Protein AF-A0A974AR02-F1 (afdb_monomer_lite)

pLDDT: mean 89.2, std 6.25, range [57.78, 97.38]

Structure (mmCIF, N/CA/C/O backbone):
data_AF-A0A974AR02-F1
#
_entry.id   AF-A0A974AR02-F1
#
loop_
_atom_site.group_PDB
_atom_site.id
_atom_site.type_symbol
_atom_site.label_atom_id
_atom_site.label_alt_id
_atom_site.label_comp_id
_atom_site.label_asym_id
_atom_site.label_entity_id
_atom_site.label_seq_id
_atom_site.pdbx_PDB_ins_code
_atom_site.Cartn_x
_atom_site.Cartn_y
_atom_site.Cartn_z
_atom_site.occupancy
_atom_site.B_iso_or_equiv
_atom_site.auth_seq_id
_atom_site.auth_comp_id
_atom_site.auth_asym_id
_atom_site.auth_atom_id
_atom_site.pdbx_PDB_model_num
ATOM 1 N N . MET A 1 1 ? -25.955 -27.044 61.626 1.00 57.78 1 MET A N 1
ATOM 2 C CA . MET A 1 1 ? -25.497 -27.283 60.242 1.00 57.78 1 MET A CA 1
ATOM 3 C C . MET A 1 1 ? -26.422 -26.506 59.317 1.00 57.78 1 MET A C 1
ATOM 5 O O . MET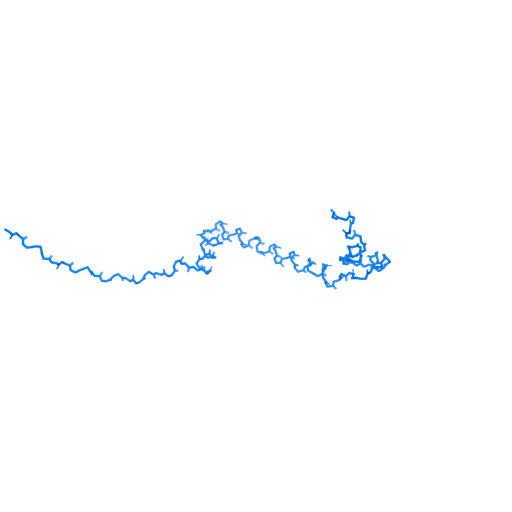 A 1 1 ? -27.560 -26.914 59.146 1.00 57.78 1 MET A O 1
ATOM 9 N N . THR A 1 2 ? -26.012 -25.338 58.828 1.00 69.69 2 THR A N 1
ATOM 10 C CA . THR A 1 2 ? -26.822 -24.513 57.916 1.00 69.69 2 THR A CA 1
ATOM 11 C C . THR A 1 2 ? -26.504 -24.913 56.479 1.00 69.69 2 THR A C 1
ATOM 13 O O . THR A 1 2 ? -25.364 -24.789 56.040 1.00 69.69 2 THR A O 1
ATOM 16 N N . ALA A 1 3 ? -27.497 -25.441 55.764 1.00 77.88 3 ALA A N 1
ATOM 17 C CA . ALA A 1 3 ? -27.359 -25.798 54.358 1.00 77.88 3 ALA A CA 1
ATOM 18 C C . ALA A 1 3 ? -27.338 -24.521 53.503 1.00 77.88 3 ALA A C 1
ATOM 20 O O . ALA A 1 3 ? -28.247 -23.697 53.603 1.00 77.88 3 ALA A O 1
ATOM 21 N N . GLN A 1 4 ? -26.308 -24.345 52.672 1.00 82.69 4 GLN A N 1
ATOM 22 C CA . GLN A 1 4 ? -26.317 -23.293 51.658 1.00 82.69 4 GLN A CA 1
ATOM 23 C C . GLN A 1 4 ? -27.217 -23.716 50.495 1.00 82.69 4 GLN A C 1
ATOM 25 O O . GLN A 1 4 ? -27.006 -24.760 49.881 1.00 82.69 4 GLN A O 1
ATOM 30 N N . VAL A 1 5 ? -28.224 -22.894 50.206 1.00 84.25 5 VAL A N 1
ATOM 31 C CA . VAL A 1 5 ? -29.113 -23.066 49.055 1.00 84.25 5 VAL A CA 1
ATOM 32 C C . VAL A 1 5 ? -28.417 -22.482 47.829 1.00 84.25 5 VAL A C 1
ATOM 34 O O . VAL A 1 5 ? -28.033 -21.313 47.827 1.00 84.25 5 VAL A O 1
ATOM 37 N N . PHE A 1 6 ? -28.241 -23.290 46.786 1.00 88.00 6 PHE A N 1
ATOM 38 C CA . PHE A 1 6 ? -27.702 -22.826 45.510 1.00 88.00 6 PHE A CA 1
ATOM 39 C C . PHE A 1 6 ? -28.640 -21.781 44.884 1.00 88.00 6 PHE A C 1
ATOM 41 O O . PHE A 1 6 ? -29.802 -22.077 44.607 1.00 88.00 6 PHE A O 1
ATOM 48 N N . GLN A 1 7 ? -28.132 -20.571 44.632 1.00 88.12 7 GLN A N 1
ATOM 49 C CA . GLN A 1 7 ? -28.815 -19.564 43.820 1.00 88.12 7 GLN A CA 1
ATOM 50 C C . GLN A 1 7 ? -28.256 -19.585 42.396 1.00 88.12 7 GLN A C 1
ATOM 52 O O . GLN A 1 7 ? -27.084 -19.286 42.171 1.00 88.12 7 GLN A O 1
ATOM 57 N N . ALA A 1 8 ? -29.111 -19.910 41.427 1.00 86.81 8 ALA A N 1
ATOM 58 C CA . ALA A 1 8 ? -28.753 -19.833 40.019 1.00 86.81 8 ALA A CA 1
ATOM 59 C C . ALA A 1 8 ? -28.639 -18.364 39.572 1.00 86.81 8 ALA A C 1
ATOM 61 O O . ALA A 1 8 ? -29.554 -17.567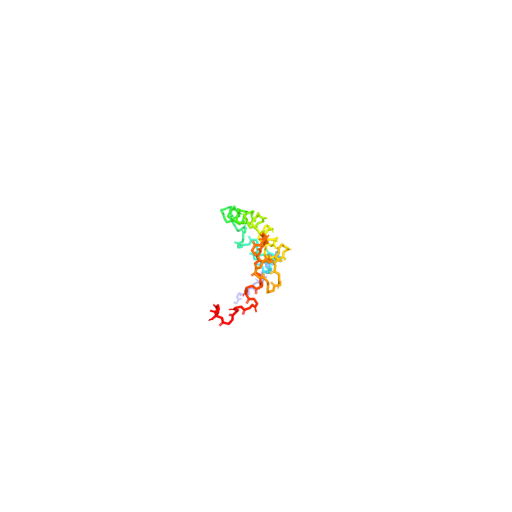 39.784 1.00 86.81 8 ALA A O 1
ATOM 62 N N . ILE A 1 9 ? -27.524 -18.016 38.928 1.00 87.69 9 ILE A N 1
ATOM 63 C CA . ILE A 1 9 ? -27.295 -16.700 38.318 1.00 87.69 9 ILE A CA 1
ATOM 64 C C . ILE A 1 9 ? -27.954 -16.677 36.935 1.00 87.69 9 ILE A C 1
ATOM 66 O O . ILE A 1 9 ? -27.861 -17.646 36.180 1.00 87.69 9 ILE A O 1
ATOM 70 N N . ALA A 1 10 ? -28.609 -15.565 36.592 1.00 90.81 10 ALA A N 1
ATOM 71 C CA . ALA A 1 10 ? -29.220 -15.388 35.279 1.00 90.81 10 ALA A CA 1
ATOM 72 C C . ALA A 1 10 ? -28.164 -15.468 34.152 1.00 90.81 10 ALA A C 1
ATOM 74 O O . ALA A 1 10 ? -27.060 -14.935 34.305 1.00 90.81 10 ALA A O 1
ATOM 75 N N . PRO A 1 11 ? -28.474 -16.107 33.010 1.00 86.81 11 PRO A N 1
ATOM 76 C CA . PRO A 1 11 ? -27.524 -16.249 31.913 1.00 86.81 11 PRO A CA 1
ATOM 77 C C . PRO A 1 11 ? -27.156 -14.880 31.323 1.00 86.81 11 PRO A C 1
ATOM 79 O O . PRO A 1 11 ? -28.027 -14.106 30.925 1.00 86.81 11 PRO A O 1
ATOM 82 N N . ARG A 1 12 ? -25.851 -14.584 31.244 1.00 87.88 12 ARG A N 1
ATOM 83 C CA . ARG A 1 12 ? -25.341 -13.387 30.557 1.00 87.88 12 ARG A CA 1
ATOM 84 C C . ARG A 1 12 ? -25.315 -13.607 29.037 1.00 87.88 12 ARG A C 1
ATOM 86 O O . ARG A 1 12 ? -25.085 -14.738 28.604 1.00 87.88 12 ARG A O 1
ATOM 93 N N . PRO A 1 13 ? -25.473 -12.552 28.219 1.00 87.88 13 PRO A N 1
ATOM 94 C CA . PRO A 1 13 ? -25.292 -12.667 26.777 1.00 87.88 13 PRO A CA 1
ATOM 95 C C . PRO A 1 13 ? -23.871 -13.130 26.427 1.00 87.88 13 PRO A C 1
ATOM 97 O O . PRO A 1 13 ? -22.906 -12.846 27.146 1.00 87.88 13 PRO A O 1
ATOM 100 N N . ALA A 1 14 ? -23.744 -13.848 25.309 1.00 82.69 14 ALA A N 1
ATOM 101 C CA . ALA A 1 14 ? -22.450 -14.300 24.815 1.00 82.69 14 ALA A CA 1
ATOM 102 C C . ALA A 1 14 ? -21.522 -13.095 24.548 1.00 82.69 14 ALA A C 1
ATOM 104 O O . ALA A 1 14 ? -21.991 -12.074 24.033 1.00 82.69 14 ALA A O 1
ATOM 105 N N . PRO A 1 15 ? -20.218 -13.186 24.876 1.00 81.44 15 PRO A N 1
ATOM 106 C CA . PRO A 1 15 ? -19.266 -12.126 24.576 1.00 81.44 15 PRO A CA 1
ATOM 107 C C . PRO A 1 15 ? -19.255 -11.827 23.078 1.00 81.44 15 PRO A C 1
ATOM 109 O O . PRO A 1 15 ? -19.208 -12.739 22.249 1.00 81.44 15 PRO A O 1
ATOM 112 N N . VAL A 1 16 ? -19.274 -10.545 22.726 1.00 82.88 16 VAL A N 1
ATOM 113 C CA . VAL A 1 16 ? -19.011 -10.130 21.347 1.00 82.88 16 VAL A CA 1
ATOM 114 C C . VAL A 1 16 ? -17.590 -10.542 20.957 1.00 82.88 16 VAL A C 1
ATOM 116 O O . VAL A 1 16 ? -16.692 -10.567 21.799 1.00 82.88 16 VAL A O 1
ATOM 119 N N . LYS A 1 17 ? -17.371 -10.882 19.683 1.00 78.00 17 LYS A N 1
ATOM 120 C CA . LYS A 1 17 ? -16.032 -11.219 19.180 1.00 78.00 17 LYS A CA 1
ATOM 121 C C . LYS A 1 17 ? -15.130 -9.985 19.286 1.00 78.00 17 LYS A C 1
ATOM 123 O O . LYS A 1 17 ? -15.270 -9.052 18.501 1.00 78.00 17 LYS A O 1
ATOM 128 N N . VAL A 1 18 ? -14.236 -9.987 20.272 1.00 80.50 18 VAL A N 1
ATOM 129 C CA . VAL A 1 18 ? -13.248 -8.920 20.525 1.00 80.50 18 VAL A CA 1
ATOM 130 C C . VAL A 1 18 ? -11.895 -9.190 19.860 1.00 80.50 18 VAL A C 1
ATOM 132 O O . VAL A 1 18 ? -11.014 -8.340 19.881 1.00 80.50 18 VAL A O 1
ATOM 135 N N . GLU A 1 19 ? -11.746 -10.352 19.228 1.00 84.00 19 GLU A N 1
ATOM 136 C CA . GLU A 1 19 ? -10.524 -10.790 18.557 1.00 84.00 19 GLU A CA 1
ATOM 137 C C . GLU A 1 19 ? -10.744 -10.959 17.048 1.00 84.00 19 GLU A C 1
ATOM 139 O O . GLU A 1 19 ? -11.868 -11.137 16.568 1.00 84.00 19 GLU A O 1
ATOM 144 N N . GLY A 1 20 ? -9.643 -10.919 16.296 1.00 87.75 20 GLY A N 1
ATOM 145 C CA . GLY A 1 20 ? -9.619 -11.097 14.846 1.00 87.75 20 GLY A CA 1
ATOM 146 C C . GLY A 1 20 ? -9.324 -9.814 14.070 1.00 87.75 20 GLY A C 1
ATOM 147 O O . GLY A 1 20 ? -9.255 -8.717 14.622 1.00 87.75 20 GLY A O 1
ATOM 148 N N . PHE A 1 21 ? -9.151 -9.961 12.756 1.00 90.50 21 PHE A N 1
ATOM 149 C CA . PHE A 1 21 ? -8.669 -8.895 11.872 1.00 90.50 21 PHE A CA 1
ATOM 150 C C . PHE A 1 21 ? -9.534 -7.626 11.912 1.00 90.50 21 PHE A C 1
ATOM 152 O O . PHE A 1 21 ? -9.024 -6.518 12.059 1.00 90.50 21 PHE A O 1
ATOM 159 N N . VAL A 1 22 ? -10.859 -7.784 11.855 1.00 89.06 22 VAL A N 1
ATOM 160 C CA . VAL A 1 22 ? -11.798 -6.651 11.868 1.00 89.06 22 VAL A CA 1
ATOM 161 C C . VAL A 1 22 ? -11.797 -5.937 13.225 1.00 89.06 22 VAL A C 1
ATOM 163 O O . VAL A 1 22 ? -11.785 -4.706 13.272 1.00 89.06 22 VAL A O 1
ATOM 166 N N . ALA A 1 23 ? -11.765 -6.690 14.331 1.00 87.00 23 ALA A N 1
ATOM 167 C CA . ALA A 1 23 ? -11.674 -6.121 15.676 1.00 87.00 23 ALA A CA 1
ATOM 168 C C . ALA A 1 23 ? -10.349 -5.367 15.870 1.00 87.00 23 ALA A C 1
ATOM 170 O O . ALA A 1 23 ? -10.341 -4.270 16.427 1.00 87.00 23 ALA A O 1
ATOM 171 N N . TRP A 1 24 ? -9.248 -5.896 15.328 1.00 88.94 24 TRP A N 1
ATOM 172 C CA . TRP A 1 24 ? -7.947 -5.234 15.342 1.00 88.94 24 TRP A CA 1
ATOM 173 C C . TRP A 1 24 ? -7.964 -3.908 14.570 1.00 88.94 24 TRP A C 1
ATOM 175 O O . TRP A 1 24 ? -7.544 -2.897 15.131 1.00 88.94 24 TRP A O 1
ATOM 185 N N . ILE A 1 25 ? -8.513 -3.870 13.346 1.00 90.38 25 ILE A N 1
ATOM 186 C CA . ILE A 1 25 ? -8.624 -2.625 12.561 1.00 90.38 25 ILE A CA 1
ATOM 187 C C . ILE A 1 25 ? -9.432 -1.583 13.330 1.00 90.38 25 ILE A C 1
ATOM 189 O O . ILE A 1 25 ? -8.988 -0.449 13.493 1.00 90.38 25 ILE A O 1
ATOM 193 N N . ARG A 1 26 ? -10.608 -1.962 13.840 1.00 86.25 26 ARG A N 1
ATOM 194 C CA . ARG A 1 26 ? -11.472 -1.033 14.573 1.00 86.25 26 ARG A CA 1
ATOM 195 C C . ARG A 1 26 ? -10.774 -0.460 15.805 1.00 86.25 26 ARG A C 1
ATOM 197 O O . ARG A 1 26 ? -10.919 0.723 16.077 1.00 86.25 26 ARG A O 1
ATOM 204 N N . THR A 1 27 ? -10.019 -1.284 16.525 1.00 86.50 27 THR A N 1
ATOM 205 C CA . THR A 1 27 ? -9.383 -0.881 17.786 1.00 86.50 27 THR A CA 1
ATOM 206 C C . THR A 1 27 ? -8.109 -0.061 17.557 1.00 86.50 27 THR A C 1
ATOM 208 O O . THR A 1 27 ? -7.861 0.875 18.306 1.00 86.50 27 THR A O 1
ATOM 211 N N . ASN A 1 28 ? -7.322 -0.366 16.518 1.00 87.38 28 ASN A N 1
ATOM 212 C CA . ASN A 1 28 ? -6.013 0.263 16.293 1.00 87.38 28 ASN A CA 1
ATOM 213 C C . ASN A 1 28 ? -6.050 1.428 15.294 1.00 87.38 28 ASN A C 1
ATOM 215 O O . ASN A 1 28 ? -5.317 2.393 15.470 1.00 87.38 28 ASN A O 1
ATOM 219 N N . LEU A 1 29 ? -6.878 1.357 14.245 1.00 87.12 29 LEU A N 1
ATOM 220 C CA . LEU A 1 29 ? -6.944 2.399 13.210 1.00 87.12 29 LEU A CA 1
ATOM 221 C C . LEU A 1 29 ? -8.063 3.417 13.473 1.00 87.12 29 LEU A C 1
ATOM 223 O O . LEU A 1 29 ? -7.951 4.569 13.053 1.00 87.12 29 LEU A O 1
ATOM 227 N N . PHE A 1 30 ? -9.130 2.999 14.163 1.00 91.12 30 PHE A N 1
ATOM 228 C CA . PHE A 1 30 ? -10.344 3.799 14.379 1.00 91.12 30 PHE A CA 1
ATOM 229 C C . PHE A 1 30 ? -10.823 3.795 15.842 1.00 91.12 30 PHE A C 1
ATOM 231 O O . PHE A 1 30 ? -12.015 3.955 16.109 1.00 91.12 30 PHE A O 1
ATOM 238 N N . GLY A 1 31 ? -9.907 3.584 16.794 1.00 85.06 31 GLY A N 1
ATOM 239 C CA . GLY A 1 31 ? -10.240 3.470 18.220 1.00 85.06 31 GLY A CA 1
ATOM 240 C C . GLY A 1 31 ? -10.776 4.766 18.841 1.00 85.06 31 GLY A C 1
ATOM 241 O O . GLY A 1 31 ? -11.595 4.725 19.756 1.00 85.06 31 GLY A O 1
ATOM 242 N N . ASP A 1 32 ? -10.367 5.916 18.306 1.00 91.31 32 ASP A N 1
ATOM 243 C CA . ASP A 1 32 ? -10.766 7.249 18.758 1.00 91.31 32 ASP A CA 1
ATOM 244 C C . ASP A 1 32 ? -10.774 8.258 17.597 1.00 91.31 32 ASP A C 1
ATOM 246 O O . ASP A 1 32 ? -10.290 7.982 16.494 1.00 91.31 32 ASP A O 1
ATOM 250 N N . LEU A 1 33 ? -11.362 9.440 17.823 1.00 91.12 33 LEU A N 1
ATOM 251 C CA . LEU A 1 33 ? -11.565 10.449 16.776 1.00 91.12 33 LEU A CA 1
ATOM 252 C C . LEU A 1 33 ? -10.240 10.974 16.201 1.00 91.12 33 LEU A C 1
ATOM 254 O O . LEU A 1 33 ? -10.139 11.189 14.996 1.00 91.12 33 LEU A O 1
ATOM 258 N N . ARG A 1 34 ? -9.216 11.164 17.045 1.00 91.44 34 ARG A N 1
ATOM 259 C CA . ARG A 1 34 ? -7.906 11.678 16.611 1.00 91.44 34 ARG A CA 1
ATOM 260 C C . ARG A 1 34 ? -7.184 10.656 15.742 1.00 91.44 34 ARG A C 1
ATOM 262 O O . ARG A 1 34 ? -6.731 11.005 14.654 1.00 91.44 34 ARG A O 1
ATOM 269 N N . THR A 1 35 ? -7.136 9.404 16.190 1.00 92.19 35 THR A N 1
ATOM 270 C CA . THR A 1 35 ? -6.532 8.302 15.436 1.00 92.19 35 THR A CA 1
ATOM 271 C C . THR A 1 35 ? -7.282 8.069 14.128 1.00 92.19 35 THR A C 1
ATOM 273 O O . THR A 1 35 ? -6.654 7.958 13.082 1.00 92.19 35 THR A O 1
ATOM 276 N N . SER A 1 36 ? -8.618 8.129 14.141 1.00 92.75 36 SER A N 1
ATOM 277 C CA . SER A 1 36 ? -9.438 8.002 12.928 1.00 92.75 36 SER A CA 1
ATOM 278 C C . SER A 1 36 ? -9.128 9.090 11.895 1.00 92.75 36 SER A C 1
ATOM 280 O O . SER A 1 36 ? -8.955 8.787 10.715 1.00 92.75 36 SER A O 1
ATOM 282 N N . LEU A 1 37 ? -9.022 10.355 12.322 1.00 95.31 37 LEU A N 1
ATOM 283 C CA . LEU A 1 37 ? -8.658 11.464 11.435 1.00 95.31 37 LEU A CA 1
ATOM 284 C C . LEU A 1 37 ? -7.240 11.300 10.875 1.00 95.31 37 LEU A C 1
ATOM 286 O O . LEU A 1 37 ? -7.034 11.513 9.683 1.00 95.31 37 LEU A O 1
ATOM 290 N N . GLY A 1 38 ? -6.284 10.880 11.708 1.00 95.12 38 GLY A N 1
ATOM 291 C CA . GLY A 1 38 ? -4.918 10.584 11.274 1.00 95.12 38 GLY A CA 1
ATOM 292 C C . GLY A 1 38 ? -4.868 9.463 10.234 1.00 95.12 38 GLY A C 1
ATOM 293 O O . GLY A 1 38 ? -4.272 9.636 9.172 1.00 95.12 38 GLY A O 1
ATOM 294 N N . THR A 1 39 ? -5.557 8.349 10.493 1.00 94.81 39 THR A N 1
ATOM 295 C CA . THR A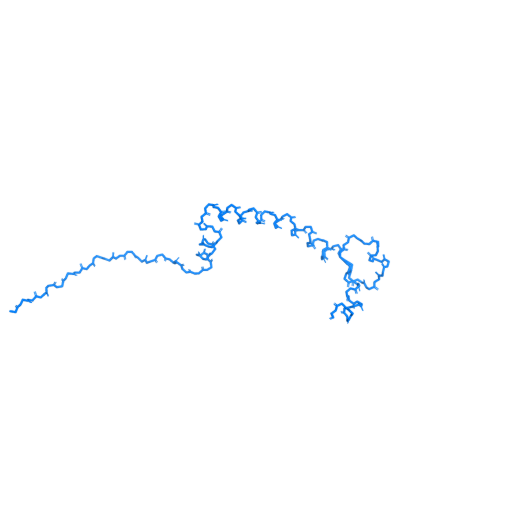 1 39 ? -5.669 7.214 9.567 1.00 94.81 39 THR A CA 1
ATOM 296 C C . THR A 1 39 ? -6.272 7.641 8.231 1.00 94.81 39 THR A C 1
ATOM 298 O O . THR A 1 39 ? -5.743 7.283 7.181 1.00 94.81 39 THR A O 1
ATOM 301 N N . LEU A 1 40 ? -7.349 8.434 8.246 1.00 95.50 40 LEU A N 1
ATOM 302 C CA . LEU A 1 40 ? -7.975 8.935 7.021 1.00 95.50 40 LEU A CA 1
ATOM 303 C C . LEU A 1 40 ? -7.061 9.897 6.257 1.00 95.50 40 LEU A C 1
ATOM 305 O O . LEU A 1 40 ? -6.957 9.784 5.039 1.00 95.50 40 LEU A O 1
ATOM 309 N N . ALA A 1 41 ? -6.376 10.808 6.951 1.00 96.44 41 ALA A N 1
ATOM 310 C CA . ALA A 1 41 ? -5.455 11.752 6.324 1.00 96.44 41 ALA A CA 1
ATOM 311 C C . ALA A 1 41 ? -4.281 11.028 5.649 1.00 96.44 41 ALA A C 1
ATOM 313 O O . ALA A 1 41 ? -4.001 11.263 4.474 1.00 96.44 41 ALA A O 1
ATOM 314 N N . ILE A 1 42 ? -3.636 10.100 6.360 1.00 96.25 42 ILE A N 1
ATOM 315 C CA . ILE A 1 42 ? -2.542 9.288 5.812 1.00 96.25 42 ILE A CA 1
ATOM 316 C C . ILE A 1 42 ? -3.055 8.423 4.659 1.00 96.25 42 ILE A C 1
ATOM 318 O O . ILE A 1 42 ? -2.431 8.381 3.603 1.00 96.25 42 ILE A O 1
ATOM 322 N N . GLY A 1 43 ? -4.210 7.774 4.828 1.00 96.44 43 GLY A N 1
ATOM 323 C CA . GLY A 1 43 ? -4.838 6.972 3.783 1.00 96.44 43 GLY A CA 1
ATOM 324 C C . GLY A 1 43 ? -5.116 7.781 2.515 1.00 96.44 43 GLY A C 1
ATOM 325 O O . GLY A 1 43 ? -4.801 7.324 1.421 1.00 96.44 43 GLY A O 1
ATOM 326 N N . ALA A 1 44 ? -5.627 9.005 2.650 1.00 96.81 44 ALA A N 1
ATOM 327 C CA . ALA A 1 44 ? -5.873 9.900 1.523 1.00 96.81 44 ALA A CA 1
ATOM 328 C C . ALA A 1 44 ? -4.574 10.306 0.810 1.00 96.81 44 ALA A C 1
ATOM 330 O O . ALA A 1 44 ? -4.500 10.244 -0.416 1.00 96.81 44 ALA A O 1
ATOM 331 N N . VAL A 1 45 ? -3.530 10.662 1.564 1.00 97.38 45 VAL A N 1
ATOM 332 C CA . VAL A 1 45 ? -2.211 10.992 1.0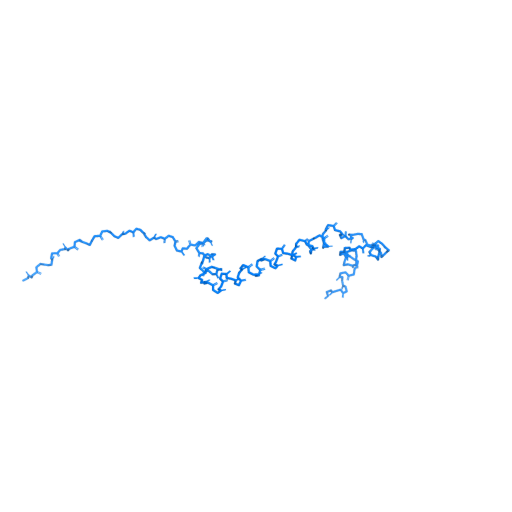00 1.00 97.38 45 VAL A CA 1
ATOM 333 C C . VAL A 1 45 ? -1.616 9.792 0.263 1.00 97.38 45 VAL A C 1
ATOM 335 O O . VAL A 1 45 ? -1.122 9.939 -0.853 1.00 97.38 45 VAL A O 1
ATOM 338 N N . LEU A 1 46 ? -1.707 8.593 0.840 1.00 97.19 46 LEU A N 1
ATOM 339 C CA . LEU A 1 46 ? -1.247 7.369 0.188 1.00 97.19 46 LEU A CA 1
ATOM 340 C C . LEU A 1 46 ? -2.020 7.101 -1.103 1.00 97.19 46 LEU A C 1
ATOM 342 O O . LEU A 1 46 ? -1.401 6.833 -2.127 1.00 97.19 46 LEU A O 1
ATOM 346 N N . LEU A 1 47 ? -3.346 7.231 -1.096 1.00 96.69 47 LEU A N 1
ATOM 347 C CA . LEU A 1 47 ? -4.156 7.052 -2.304 1.00 96.69 47 LEU A CA 1
ATOM 348 C C . LEU A 1 47 ? -3.841 8.087 -3.388 1.00 96.69 47 LEU A C 1
ATOM 350 O O . LEU A 1 47 ? -4.052 7.806 -4.563 1.00 96.69 47 LEU A O 1
ATOM 354 N N . TRP A 1 48 ? -3.308 9.253 -3.024 1.00 96.25 48 TRP A N 1
ATOM 355 C CA . TRP A 1 48 ? -2.867 10.253 -3.991 1.00 96.25 48 TRP A CA 1
ATOM 356 C C . TRP A 1 48 ? -1.457 9.975 -4.536 1.00 96.25 48 TRP A C 1
ATOM 358 O O . TRP A 1 48 ? -1.229 10.111 -5.735 1.00 96.25 48 TRP A O 1
ATOM 368 N N . ILE A 1 49 ? -0.513 9.555 -3.688 1.00 96.69 49 ILE A N 1
ATOM 369 C CA . ILE A 1 49 ? 0.898 9.359 -4.071 1.00 96.69 49 ILE A CA 1
ATOM 370 C C . ILE A 1 49 ? 1.141 7.991 -4.721 1.00 96.69 49 ILE A C 1
ATOM 372 O O . ILE A 1 49 ? 1.937 7.878 -5.652 1.00 96.69 49 ILE A O 1
ATOM 376 N N . VAL A 1 50 ? 0.474 6.939 -4.248 1.00 97.31 50 VAL A N 1
ATOM 377 C CA . VAL A 1 50 ? 0.730 5.562 -4.694 1.00 97.31 50 VAL A CA 1
ATOM 378 C C . VAL A 1 50 ? 0.436 5.366 -6.188 1.00 97.31 50 VAL A C 1
ATOM 380 O O . VAL A 1 50 ? 1.293 4.796 -6.863 1.00 97.31 50 VAL A O 1
ATOM 383 N N . PRO A 1 51 ? -0.688 5.842 -6.762 1.00 96.12 51 PRO A N 1
ATOM 384 C CA . PRO A 1 51 ? -0.957 5.659 -8.188 1.00 96.12 51 PRO A CA 1
ATOM 385 C C . PRO A 1 51 ? 0.102 6.263 -9.128 1.00 96.12 51 PRO A C 1
ATOM 387 O O . PRO A 1 51 ? 0.623 5.507 -9.952 1.00 96.12 51 PRO A O 1
ATOM 390 N N . PRO A 1 52 ? 0.492 7.555 -9.024 1.00 95.00 52 PRO A N 1
ATOM 391 C CA . PRO A 1 52 ? 1.536 8.103 -9.889 1.00 95.00 52 PRO A CA 1
ATOM 392 C C . PRO A 1 52 ? 2.895 7.442 -9.637 1.00 95.00 52 PRO A C 1
ATOM 394 O O . PRO A 1 52 ? 3.668 7.268 -10.577 1.00 95.00 52 PRO A O 1
ATOM 397 N N . LEU A 1 53 ? 3.174 7.001 -8.405 1.00 95.75 53 LEU A N 1
ATOM 398 C CA . LEU A 1 53 ? 4.399 6.271 -8.087 1.00 95.75 53 LEU A CA 1
ATOM 399 C C . LEU A 1 53 ? 4.441 4.904 -8.779 1.00 95.75 53 LEU A C 1
ATOM 401 O O . LEU A 1 53 ? 5.450 4.575 -9.391 1.00 95.75 53 LEU A O 1
ATOM 405 N N . ILE A 1 54 ? 3.350 4.134 -8.758 1.00 96.00 54 ILE A N 1
ATOM 406 C CA . ILE A 1 54 ? 3.241 2.861 -9.495 1.00 96.00 54 ILE A CA 1
ATOM 407 C C . ILE A 1 54 ? 3.366 3.103 -11.001 1.00 96.00 54 ILE A C 1
ATOM 409 O O . ILE A 1 54 ? 4.041 2.349 -11.705 1.00 96.00 54 ILE A O 1
ATOM 413 N N . GLN A 1 55 ? 2.737 4.167 -11.497 1.00 94.88 55 GLN A N 1
ATOM 414 C CA . GLN A 1 55 ? 2.771 4.515 -12.909 1.00 94.88 55 GLN A CA 1
ATOM 415 C C . GLN A 1 55 ? 4.193 4.859 -13.369 1.00 94.88 55 GLN A C 1
ATOM 417 O O . GLN A 1 55 ? 4.626 4.399 -14.421 1.00 94.88 55 GLN A O 1
ATOM 422 N N . TRP A 1 56 ? 4.953 5.586 -12.554 1.00 94.81 56 TRP A N 1
ATOM 423 C CA . TRP A 1 56 ? 6.358 5.885 -12.817 1.00 94.81 56 TRP A CA 1
ATOM 424 C C . TRP A 1 56 ? 7.270 4.658 -12.651 1.00 94.81 56 TRP A C 1
ATOM 426 O O . TRP A 1 56 ? 8.144 4.425 -13.486 1.00 94.81 56 TRP A O 1
ATOM 436 N N . LEU A 1 57 ? 7.055 3.861 -11.599 1.00 94.94 57 LEU A N 1
ATOM 437 C CA . LEU A 1 57 ? 7.934 2.758 -11.208 1.00 94.94 57 LEU A CA 1
ATOM 438 C C . LEU A 1 57 ? 7.778 1.513 -12.087 1.00 94.94 57 LEU A C 1
ATOM 440 O O . LEU A 1 57 ? 8.764 0.819 -12.323 1.00 94.94 57 LEU A O 1
ATOM 444 N N . PHE A 1 58 ? 6.567 1.222 -12.567 1.00 93.81 58 PHE A N 1
ATOM 445 C CA . PHE A 1 58 ? 6.278 -0.009 -13.309 1.00 93.81 58 PHE A CA 1
ATOM 446 C C . PHE A 1 58 ? 5.746 0.237 -14.719 1.00 93.81 58 PHE A C 1
ATOM 448 O O . PHE A 1 58 ? 6.190 -0.431 -15.650 1.00 93.81 58 PHE A O 1
ATOM 455 N N . ILE A 1 59 ? 4.802 1.171 -14.886 1.00 92.94 59 ILE A N 1
ATOM 456 C CA . ILE A 1 59 ? 4.053 1.324 -16.146 1.00 92.94 59 ILE A CA 1
ATOM 457 C C . ILE A 1 59 ? 4.888 2.058 -17.200 1.00 92.94 59 ILE A C 1
ATOM 459 O O . ILE A 1 59 ? 5.078 1.551 -18.299 1.00 92.94 59 ILE A O 1
ATOM 463 N N . ASN A 1 60 ? 5.424 3.227 -16.854 1.00 93.31 60 ASN A N 1
ATOM 464 C CA . ASN A 1 60 ? 6.238 4.057 -17.747 1.00 93.31 60 ASN A CA 1
ATOM 465 C C . ASN A 1 60 ? 7.737 3.721 -17.661 1.00 93.31 60 ASN A C 1
ATOM 467 O O . ASN A 1 60 ? 8.572 4.457 -18.185 1.00 93.31 60 ASN A O 1
ATOM 471 N N . ALA A 1 61 ? 8.089 2.654 -16.946 1.00 94.12 61 ALA A N 1
ATOM 472 C CA . ALA A 1 61 ? 9.465 2.330 -16.625 1.00 94.12 61 ALA A CA 1
ATOM 473 C C . ALA A 1 61 ? 10.214 1.683 -17.800 1.00 94.12 61 ALA A C 1
ATOM 475 O O . ALA A 1 61 ? 9.644 0.967 -18.624 1.00 94.12 61 ALA A O 1
ATOM 476 N N . ILE A 1 62 ? 11.524 1.916 -17.847 1.00 94.56 62 ILE A N 1
ATOM 477 C CA . ILE A 1 62 ? 12.413 1.457 -18.910 1.00 94.56 62 ILE A CA 1
ATOM 478 C C . ILE A 1 62 ? 13.196 0.253 -18.393 1.00 94.56 62 ILE A C 1
ATOM 480 O O . ILE A 1 62 ? 14.091 0.375 -17.553 1.00 94.56 62 ILE A O 1
ATOM 484 N N . TRP A 1 63 ? 12.836 -0.923 -18.904 1.00 90.75 63 TRP A N 1
ATOM 485 C CA . TRP A 1 63 ? 13.360 -2.218 -18.454 1.00 90.75 63 TRP A CA 1
ATOM 486 C C . TRP A 1 63 ? 14.604 -2.686 -19.217 1.00 90.75 63 TRP A C 1
ATOM 488 O O . TRP A 1 63 ? 15.314 -3.580 -18.758 1.00 90.75 63 TRP A O 1
ATOM 498 N N . ILE A 1 64 ? 14.884 -2.088 -20.375 1.00 89.31 64 ILE A N 1
ATOM 499 C CA . ILE A 1 64 ? 16.047 -2.425 -21.200 1.00 89.31 64 ILE A CA 1
ATOM 500 C C . ILE A 1 64 ? 17.313 -1.727 -20.701 1.00 89.31 64 ILE A C 1
ATOM 502 O O . ILE A 1 64 ? 17.275 -0.601 -20.209 1.00 89.31 64 ILE A O 1
ATOM 506 N N . LYS A 1 65 ? 18.457 -2.394 -20.867 1.00 86.50 65 LYS A N 1
ATOM 507 C CA . LYS A 1 65 ? 19.795 -1.906 -20.496 1.00 86.50 65 LYS A CA 1
ATOM 508 C C . LYS A 1 65 ? 20.355 -0.935 -21.542 1.00 86.50 65 LYS A C 1
ATOM 510 O O . LYS A 1 65 ? 21.438 -1.143 -22.076 1.00 86.50 65 LYS A O 1
ATOM 515 N N . ASP A 1 66 ? 19.591 0.103 -21.857 1.00 87.19 66 ASP A N 1
ATOM 516 C CA . ASP A 1 66 ? 19.961 1.116 -22.843 1.00 87.19 66 ASP A CA 1
ATOM 517 C C . ASP A 1 66 ? 19.937 2.508 -22.204 1.00 87.19 66 ASP A C 1
ATOM 519 O O . ASP A 1 66 ? 18.915 2.969 -21.688 1.00 87.19 66 ASP A O 1
ATOM 523 N N . TYR A 1 67 ? 21.089 3.177 -22.248 1.00 86.81 67 TYR A N 1
ATOM 524 C CA . TYR A 1 67 ? 21.256 4.527 -21.728 1.00 86.81 67 TYR A CA 1
ATOM 525 C C . TYR A 1 67 ? 20.398 5.555 -22.474 1.00 86.81 67 TYR A C 1
ATOM 527 O O . TYR A 1 67 ? 19.798 6.409 -21.831 1.00 86.81 67 TYR A O 1
ATOM 535 N N . GLN A 1 68 ? 20.300 5.477 -23.803 1.00 88.81 68 GLN A N 1
ATOM 536 C CA . GLN A 1 68 ? 19.534 6.447 -24.592 1.00 88.81 68 GLN A CA 1
ATOM 537 C C . GLN A 1 68 ? 18.032 6.285 -24.356 1.00 88.81 68 GLN A C 1
ATOM 539 O O . GLN A 1 68 ? 17.321 7.274 -24.182 1.00 88.81 68 GLN A O 1
ATOM 544 N N . ALA A 1 69 ? 17.548 5.043 -24.269 1.00 87.75 69 ALA A N 1
ATOM 545 C CA . ALA A 1 69 ? 16.152 4.771 -23.929 1.00 87.75 69 ALA A CA 1
ATOM 546 C C . ALA A 1 69 ? 15.795 5.268 -22.517 1.00 87.75 69 ALA A C 1
ATOM 548 O O . ALA A 1 69 ? 14.719 5.815 -22.298 1.00 87.75 69 ALA A O 1
ATOM 549 N N . CYS A 1 70 ? 16.720 5.111 -21.570 1.00 88.94 70 CYS A N 1
ATOM 550 C CA .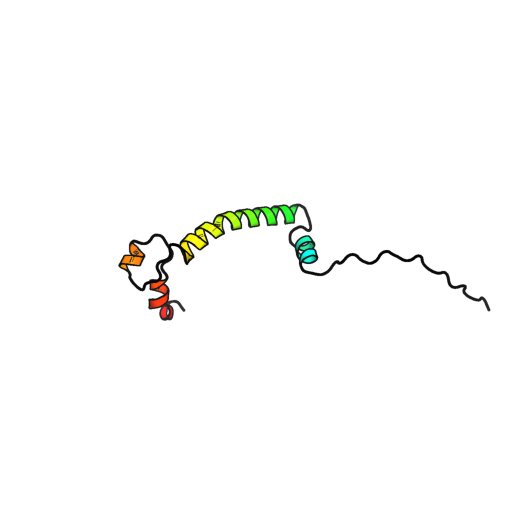 CYS A 1 70 ? 16.587 5.606 -20.205 1.00 88.94 70 CYS A CA 1
ATOM 551 C C . CYS A 1 70 ? 16.631 7.143 -20.125 1.00 88.94 70 CYS A C 1
ATOM 553 O O . CYS A 1 70 ? 15.851 7.735 -19.388 1.00 88.94 70 CYS A O 1
ATOM 555 N N . HIS A 1 71 ? 17.507 7.794 -20.897 1.00 88.00 71 HIS A N 1
ATOM 556 C CA . HIS A 1 71 ? 17.663 9.251 -20.909 1.00 88.00 71 HIS A CA 1
ATOM 557 C C . HIS A 1 71 ? 16.453 9.973 -21.515 1.00 88.00 71 HIS A C 1
ATOM 559 O O . HIS A 1 71 ? 16.056 11.026 -21.027 1.00 88.00 71 HIS A O 1
ATOM 565 N N . AS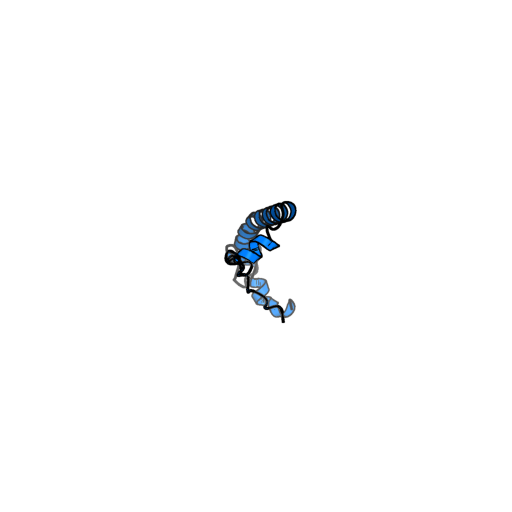N A 1 72 ? 15.853 9.391 -22.556 1.00 89.75 72 ASN A N 1
ATOM 566 C CA . ASN A 1 72 ? 14.677 9.949 -23.227 1.00 89.75 72 ASN A CA 1
ATOM 567 C C . ASN A 1 72 ? 13.347 9.520 -22.577 1.00 89.75 72 ASN A C 1
ATOM 569 O O . ASN A 1 72 ? 12.282 9.998 -22.967 1.00 89.75 72 ASN A O 1
ATOM 573 N N . GLY A 1 73 ? 13.392 8.591 -21.621 1.00 87.06 73 GLY A N 1
ATOM 574 C CA . GLY A 1 73 ? 12.226 8.073 -20.917 1.00 87.06 73 GLY A CA 1
ATOM 575 C C . GLY A 1 73 ? 11.799 8.950 -19.738 1.00 87.06 73 GLY A C 1
ATOM 576 O O . GLY A 1 73 ? 12.608 9.638 -19.125 1.00 87.06 73 GLY A O 1
ATOM 577 N N . SER A 1 74 ? 10.511 8.907 -19.390 1.00 86.38 74 SER A N 1
ATOM 578 C CA . SER A 1 74 ? 9.933 9.679 -18.276 1.00 86.38 74 SER A CA 1
ATOM 579 C C . SER A 1 74 ? 9.673 8.856 -17.004 1.00 86.38 74 SER A C 1
ATOM 581 O O . SER A 1 74 ? 9.256 9.414 -15.988 1.00 86.38 74 SER A O 1
ATOM 583 N N . GLY A 1 75 ? 9.894 7.538 -17.045 1.00 89.75 75 GLY A N 1
ATOM 584 C CA . GLY A 1 75 ? 9.683 6.615 -15.925 1.00 89.75 75 GLY A CA 1
ATOM 585 C C . GLY A 1 75 ? 10.960 6.193 -15.199 1.00 89.75 75 GLY A C 1
ATOM 586 O O . GLY A 1 75 ? 12.056 6.684 -15.468 1.00 89.75 75 GLY A O 1
ATOM 587 N N . ALA A 1 76 ? 10.820 5.246 -14.272 1.00 92.88 76 ALA A N 1
ATOM 588 C CA . ALA A 1 76 ? 11.953 4.655 -13.572 1.00 92.88 76 ALA A CA 1
ATOM 589 C C . ALA A 1 76 ? 12.856 3.870 -14.536 1.00 92.88 76 ALA A C 1
ATOM 591 O O . ALA A 1 76 ? 12.386 3.149 -15.417 1.00 92.88 76 ALA A O 1
ATOM 592 N N . CYS A 1 77 ? 14.168 3.975 -14.344 1.00 93.12 77 CYS A N 1
ATOM 593 C CA . CYS A 1 77 ? 15.146 3.326 -15.206 1.00 93.12 77 CYS A CA 1
ATOM 594 C C . CYS A 1 77 ? 15.717 2.059 -14.562 1.00 93.12 77 CYS A C 1
ATOM 596 O O . CYS A 1 77 ? 16.743 2.077 -13.878 1.00 93.12 77 CYS A O 1
ATOM 598 N N . TRP A 1 78 ? 15.053 0.932 -14.812 1.00 92.69 78 TRP A N 1
ATOM 599 C CA . TRP A 1 78 ? 15.484 -0.378 -14.323 1.00 92.69 78 TRP A CA 1
ATOM 600 C C . TRP A 1 78 ? 16.689 -0.932 -15.079 1.00 92.69 78 TRP A C 1
ATOM 602 O O . TRP A 1 78 ? 17.437 -1.731 -14.518 1.00 92.69 78 TRP A O 1
ATOM 612 N N . GLY A 1 79 ? 16.938 -0.468 -16.307 1.00 87.50 79 GLY A N 1
ATOM 613 C CA . GLY A 1 79 ? 18.121 -0.841 -17.087 1.00 87.50 79 GLY A CA 1
ATOM 614 C C . GLY A 1 79 ? 19.446 -0.591 -16.357 1.00 87.50 79 GLY A C 1
ATOM 615 O O . GLY A 1 79 ? 20.330 -1.445 -16.373 1.00 87.50 79 GLY A O 1
ATOM 616 N N . VAL A 1 80 ? 19.569 0.542 -15.652 1.00 87.44 80 VAL A N 1
ATOM 617 C CA . VAL A 1 80 ? 20.769 0.872 -14.858 1.00 87.44 80 VAL A CA 1
ATOM 618 C C . VAL A 1 80 ? 20.923 -0.075 -13.677 1.00 87.44 80 VAL A C 1
ATOM 620 O O . VAL A 1 80 ? 22.024 -0.560 -13.425 1.00 87.44 80 VAL A O 1
ATOM 623 N N . ILE A 1 81 ? 19.826 -0.372 -12.978 1.00 88.81 81 ILE A N 1
ATOM 624 C CA . ILE A 1 81 ? 19.830 -1.303 -11.846 1.00 88.81 81 ILE A CA 1
ATOM 625 C C . ILE A 1 81 ? 20.235 -2.694 -12.338 1.00 88.81 81 ILE A C 1
ATOM 627 O O . ILE A 1 81 ? 21.142 -3.290 -11.773 1.00 88.81 81 ILE A O 1
ATOM 631 N N . ALA A 1 82 ? 19.657 -3.182 -13.438 1.00 86.75 82 ALA A N 1
ATOM 632 C CA . ALA A 1 82 ? 19.978 -4.491 -14.006 1.00 86.75 82 ALA A CA 1
ATOM 633 C C . ALA A 1 82 ? 21.436 -4.618 -14.489 1.00 86.75 82 ALA A C 1
ATOM 635 O O . ALA A 1 82 ? 21.974 -5.726 -14.545 1.00 86.75 82 ALA A O 1
ATOM 636 N N . GLU A 1 83 ? 22.074 -3.511 -14.872 1.00 87.44 83 GLU A N 1
ATOM 637 C CA . GLU A 1 83 ? 23.467 -3.501 -15.328 1.00 87.44 83 GLU A CA 1
ATOM 638 C C . GLU A 1 83 ? 24.466 -3.295 -14.184 1.00 87.44 83 GLU A C 1
ATOM 640 O O . GLU A 1 83 ? 25.524 -3.918 -14.155 1.00 87.44 83 GLU A O 1
ATOM 645 N N . LYS A 1 84 ? 24.132 -2.439 -13.216 1.00 85.62 84 LYS A N 1
ATOM 646 C CA . LYS A 1 84 ? 25.054 -1.992 -12.164 1.00 85.62 84 LYS A CA 1
ATOM 647 C C . LYS A 1 84 ? 24.703 -2.501 -10.771 1.00 85.62 84 LYS A C 1
ATOM 649 O O . LYS A 1 84 ? 25.325 -2.050 -9.814 1.00 85.62 84 LYS A O 1
ATOM 654 N N . TYR A 1 85 ? 23.778 -3.456 -10.635 1.00 88.56 85 TYR A N 1
ATOM 655 C CA . TYR A 1 85 ? 23.321 -3.940 -9.325 1.00 88.56 85 TYR A CA 1
ATOM 656 C C . TYR A 1 85 ? 24.484 -4.322 -8.394 1.00 88.56 85 TYR A C 1
ATOM 658 O O . TYR A 1 85 ? 24.442 -3.990 -7.217 1.00 88.56 85 TYR A O 1
ATOM 666 N N . ARG A 1 86 ? 25.553 -4.939 -8.928 1.00 88.12 86 ARG A N 1
ATOM 667 C CA . ARG A 1 86 ? 26.742 -5.368 -8.165 1.00 88.12 86 ARG A CA 1
ATOM 668 C C . ARG A 1 86 ? 27.554 -4.240 -7.526 1.00 88.12 86 ARG A C 1
ATOM 670 O O . ARG A 1 86 ? 28.367 -4.533 -6.667 1.00 88.12 86 ARG A O 1
ATOM 677 N N . ILE A 1 87 ? 27.413 -3.006 -8.005 1.00 88.69 87 ILE A N 1
ATOM 678 C CA . ILE A 1 87 ? 28.123 -1.829 -7.475 1.00 88.69 87 ILE A CA 1
ATOM 679 C C . ILE A 1 87 ? 27.220 -1.056 -6.495 1.00 88.69 87 ILE A C 1
ATOM 681 O O . ILE A 1 87 ? 27.708 -0.254 -5.708 1.00 88.69 87 ILE A O 1
ATOM 685 N N . ILE A 1 88 ? 25.899 -1.256 -6.576 1.00 82.88 88 ILE A N 1
ATOM 686 C CA . ILE A 1 88 ? 24.895 -0.542 -5.771 1.00 82.88 88 ILE A CA 1
ATOM 687 C C . ILE A 1 88 ? 24.734 -1.172 -4.378 1.00 82.88 88 ILE A C 1
ATOM 689 O O . ILE A 1 88 ? 24.400 -0.458 -3.433 1.00 82.88 88 ILE A O 1
ATOM 693 N N . ILE A 1 89 ? 24.949 -2.486 -4.261 1.00 75.19 89 ILE A N 1
ATOM 694 C CA . ILE A 1 89 ? 25.017 -3.214 -2.983 1.00 75.19 89 ILE A CA 1
ATOM 695 C C . ILE A 1 89 ? 26.461 -3.350 -2.506 1.00 75.19 89 ILE A C 1
ATOM 697 O O . ILE A 1 89 ? 26.641 -3.432 -1.273 1.00 75.19 89 ILE A O 1
#

Foldseek 3Di:
DDDDDDDDDDDDDDDDPCDDDVNCCCCQQVVDDVSVVVSVVVVVVCVVPVVVLCCQAPVQEDCDLDPVCRVPGDHHYNNCCVVCVVVVD

Sequence (89 aa):
MTAQVFQAIAPRPAPVKVEGFVAWIRTNLFGDLRTSLGTLAIGAVLLWIVPPLIQWLFINAIWIKDYQACHNGSGACWGVIAEKYRIII

Secondary structure (DSSP, 8-state):
-PPPPPPPPPPPPPPP---SHHHHHHHHTSSSHHHHHHHHHHHHHHHHHHHHHHIIIIIS-B-SS-HHHHHH-SS-BHHHHHHHHHHH-

Radius of gyration: 28.91 Å; chains: 1; bounding box: 57×39×85 Å